Protein AF-A0AAD7VY63-F1 (afdb_monomer)

pLDDT: mean 86.09, std 12.58, range [37.25, 96.75]

Radius of gyration: 11.69 Å; Cα contacts (8 Å, |Δi|>4): 59; chains: 1; bounding box: 27×19×29 Å

Secondary structure (DSSP, 8-state):
-PPEEEEE-S---SHHHHHHHHHHHHTS--SEEEEE-----SHHHHHHHHHH---S---

InterPro domains:
  IPR036691 Endonuclease/exonuclease/phosphatase superfamily [G3DSA:3.60.10.10] (2-57)
  IPR036691 Endonuclease/exonuclease/phosphatase superfamily [SSF56219] (4-53)

Foldseek 3Di:
DFAEAEDELLACQDPVSVVVVLVVVQPDPGPHYHYPNNVQDDVVSVVVSVVPNDDDPDD

Mean predicted aligned error: 4.58 Å

Organism: NCBI:txid143900

Sequence (59 aa):
MAVIVTTNVRGLRDPTKRAAVFASLSAMRGDIFLLQEVHLRDEEDAAALSREWVWGPSG

Solvent-accessible surface area (backbone atoms only — not comparable to full-atom values): 3773 Å² total; per-residue (Å²): 135,86,40,75,41,76,46,76,61,79,41,46,74,52,65,70,59,34,53,53,50,50,57,55,56,70,75,46,94,55,77,41,80,46,75,38,58,46,67,66,87,50,70,64,52,48,50,52,51,58,71,68,57,78,86,73,81,79,131

Structure (mmCIF, N/CA/C/O backbone):
data_AF-A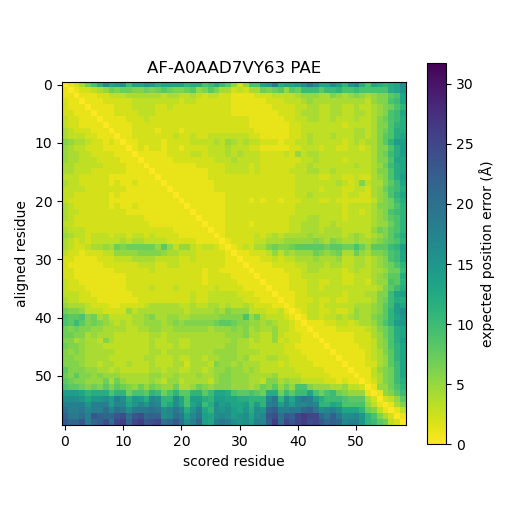0AAD7VY63-F1
#
_entry.id   AF-A0AAD7VY63-F1
#
loop_
_atom_site.group_PDB
_atom_site.id
_atom_site.type_symbol
_atom_site.label_atom_id
_atom_site.label_alt_id
_atom_site.label_comp_id
_atom_site.label_asym_id
_atom_site.label_entity_i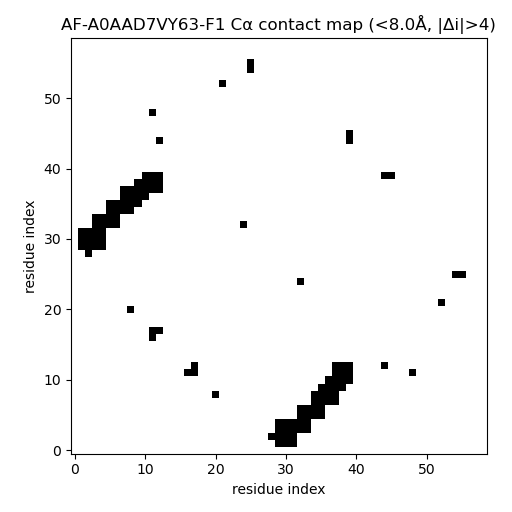d
_atom_site.label_seq_id
_atom_site.pdbx_PDB_ins_code
_atom_site.Cart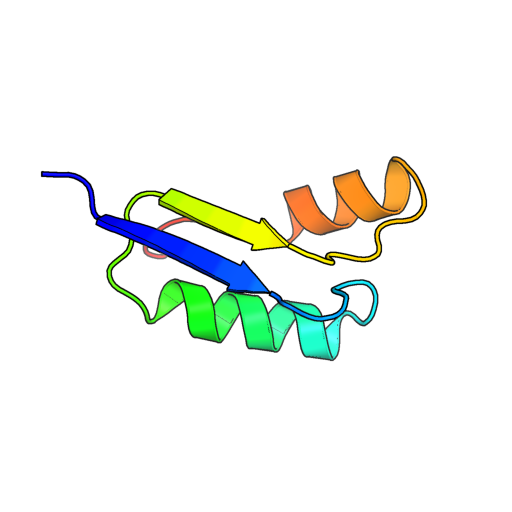n_x
_atom_site.Cartn_y
_atom_site.Cartn_z
_atom_site.occupancy
_atom_site.B_iso_or_equiv
_atom_site.auth_seq_i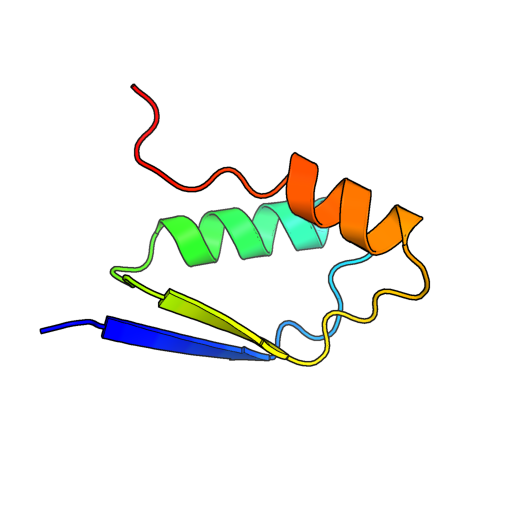d
_atom_site.auth_comp_id
_atom_site.auth_asym_id
_atom_site.auth_atom_id
_atom_site.pdbx_PDB_model_num
ATOM 1 N N . MET A 1 1 ? -14.211 -4.869 18.389 1.00 80.75 1 MET A N 1
ATOM 2 C CA . MET A 1 1 ? -14.735 -5.331 17.087 1.00 80.75 1 MET A CA 1
ATOM 3 C C . MET A 1 1 ? -13.803 -4.761 16.038 1.00 80.75 1 MET A C 1
ATOM 5 O O . MET A 1 1 ? -13.561 -3.566 16.116 1.00 80.75 1 MET A O 1
ATOM 9 N N . ALA A 1 2 ? -13.209 -5.591 15.181 1.00 89.00 2 ALA A N 1
ATOM 10 C CA . ALA A 1 2 ? -12.222 -5.121 14.208 1.00 89.00 2 ALA A CA 1
ATOM 11 C C . ALA A 1 2 ? -12.912 -4.518 12.974 1.00 89.00 2 ALA A C 1
ATOM 13 O O . ALA A 1 2 ? -13.882 -5.089 12.471 1.00 89.00 2 ALA A O 1
ATOM 14 N N . VAL A 1 3 ? -12.408 -3.387 12.489 1.00 93.06 3 VAL A N 1
ATOM 15 C CA . VAL A 1 3 ? -12.819 -2.723 11.252 1.00 93.06 3 VAL A CA 1
ATOM 16 C C . VAL A 1 3 ? -11.857 -3.122 10.141 1.00 93.06 3 VAL A C 1
ATOM 18 O O . VAL A 1 3 ? -10.666 -2.816 10.184 1.00 93.06 3 VAL A O 1
ATOM 21 N N . ILE A 1 4 ? -12.386 -3.806 9.130 1.00 94.75 4 ILE A N 1
ATOM 22 C CA . ILE A 1 4 ? -11.624 -4.247 7.962 1.00 94.75 4 ILE A CA 1
ATOM 23 C C . ILE A 1 4 ? -11.939 -3.311 6.800 1.00 94.75 4 ILE A C 1
ATOM 25 O O . ILE A 1 4 ? -13.100 -3.141 6.430 1.00 94.75 4 ILE A O 1
ATOM 29 N N . VAL A 1 5 ? -10.900 -2.733 6.205 1.00 93.69 5 VAL A N 1
ATOM 30 C CA . VAL A 1 5 ? -10.992 -1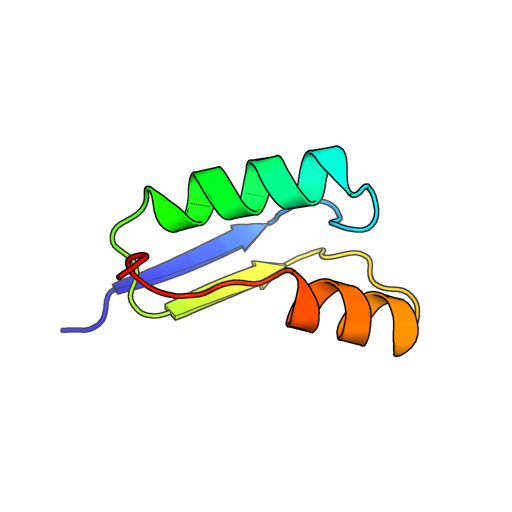.899 5.008 1.00 93.69 5 VAL A CA 1
ATOM 31 C C . VAL A 1 5 ? -10.446 -2.688 3.829 1.00 93.69 5 VAL A C 1
ATOM 33 O O . VAL A 1 5 ? -9.304 -3.141 3.838 1.00 93.69 5 VAL A O 1
ATOM 36 N N . THR A 1 6 ? -11.260 -2.832 2.790 1.00 95.81 6 THR A N 1
ATOM 37 C CA . THR A 1 6 ? -10.849 -3.428 1.518 1.00 95.81 6 THR A CA 1
ATOM 38 C C . THR A 1 6 ? -10.918 -2.371 0.429 1.00 95.81 6 THR A C 1
ATOM 40 O O . THR A 1 6 ? -11.926 -1.674 0.316 1.00 95.81 6 THR A O 1
ATOM 43 N N . THR A 1 7 ? -9.856 -2.217 -0.359 1.00 94.75 7 THR A N 1
ATOM 44 C CA . THR A 1 7 ? -9.838 -1.220 -1.432 1.00 94.75 7 THR A CA 1
ATOM 45 C C . THR A 1 7 ? -8.960 -1.629 -2.605 1.00 94.75 7 THR A C 1
ATOM 47 O O . THR A 1 7 ? -7.842 -2.125 -2.451 1.00 94.75 7 THR A O 1
ATOM 50 N N . ASN A 1 8 ? -9.465 -1.366 -3.806 1.00 96.75 8 ASN A N 1
ATOM 51 C CA . ASN A 1 8 ? -8.695 -1.482 -5.029 1.00 96.75 8 ASN A CA 1
ATOM 52 C C . ASN A 1 8 ? -7.895 -0.189 -5.237 1.00 96.75 8 ASN A C 1
ATOM 54 O O . ASN A 1 8 ? -8.465 0.892 -5.392 1.00 96.75 8 ASN A O 1
ATOM 58 N N . VAL A 1 9 ? -6.569 -0.315 -5.271 1.00 95.00 9 VAL A N 1
ATOM 59 C CA . VAL A 1 9 ? -5.643 0.823 -5.367 1.00 95.00 9 VAL A CA 1
ATOM 60 C C . VAL A 1 9 ? -5.164 1.099 -6.794 1.00 95.00 9 VAL A C 1
ATOM 62 O O . VAL A 1 9 ? -4.506 2.113 -7.032 1.00 95.00 9 VAL A O 1
ATOM 65 N N . ARG A 1 10 ? -5.511 0.243 -7.766 1.00 95.69 10 ARG A N 1
ATOM 66 C CA . ARG A 1 10 ? -5.174 0.368 -9.199 1.00 95.69 10 ARG A CA 1
ATOM 67 C C . ARG A 1 10 ? -3.681 0.590 -9.474 1.00 95.69 10 ARG A C 1
ATOM 69 O O . ARG A 1 10 ? -3.302 1.414 -10.307 1.00 95.69 10 ARG A O 1
ATOM 76 N N . GLY A 1 11 ? -2.824 -0.064 -8.709 1.00 94.12 11 GLY A N 1
ATOM 77 C CA . GLY A 1 11 ? -1.370 -0.036 -8.816 1.00 94.12 11 GLY A CA 1
ATOM 78 C C . GLY A 1 11 ? -0.700 0.897 -7.813 1.00 94.12 11 GLY A C 1
ATOM 79 O O . GLY A 1 11 ? -1.150 2.026 -7.622 1.00 94.12 11 GLY A O 1
ATOM 80 N N . LEU A 1 12 ? 0.410 0.444 -7.228 1.00 92.94 12 LEU A N 1
ATOM 81 C CA . LEU A 1 12 ? 1.220 1.186 -6.253 1.00 92.94 12 LEU A CA 1
ATOM 82 C C . LEU A 1 12 ? 2.697 1.301 -6.648 1.00 92.94 12 LEU A C 1
ATOM 84 O O . LEU A 1 12 ? 3.521 1.633 -5.808 1.00 92.94 12 LEU A O 1
ATOM 88 N N . ARG A 1 13 ? 3.063 1.030 -7.905 1.00 90.12 13 ARG A N 1
ATOM 89 C CA . ARG A 1 13 ? 4.464 1.130 -8.359 1.00 90.12 13 ARG A CA 1
ATOM 90 C C . ARG A 1 13 ? 4.992 2.562 -8.371 1.00 90.12 13 ARG A C 1
ATOM 92 O O . ARG A 1 13 ? 6.146 2.784 -8.022 1.00 90.12 13 ARG A O 1
ATOM 99 N N . ASP A 1 14 ? 4.141 3.512 -8.747 1.00 89.56 14 ASP A N 1
ATOM 100 C CA . ASP A 1 14 ? 4.475 4.932 -8.710 1.00 89.56 14 ASP A CA 1
ATOM 101 C C . ASP A 1 14 ? 4.621 5.410 -7.248 1.00 89.56 14 ASP A C 1
ATOM 103 O O . ASP A 1 14 ? 3.654 5.299 -6.485 1.00 89.56 14 ASP A O 1
ATOM 107 N N . PRO A 1 15 ? 5.797 5.920 -6.832 1.00 87.50 15 PRO A N 1
ATOM 108 C CA . PRO A 1 15 ? 6.038 6.320 -5.444 1.00 87.50 15 PRO A CA 1
ATOM 109 C C . PRO A 1 15 ? 5.123 7.451 -4.966 1.00 87.50 15 PRO A C 1
ATOM 111 O O . PRO A 1 15 ? 4.665 7.433 -3.825 1.00 87.50 15 PRO A O 1
ATOM 114 N N . THR A 1 16 ? 4.806 8.415 -5.837 1.00 90.31 16 THR A N 1
ATOM 115 C CA . THR A 1 16 ? 3.928 9.545 -5.501 1.00 90.31 16 THR A CA 1
ATOM 116 C C . THR A 1 16 ? 2.511 9.063 -5.207 1.00 90.31 16 THR A C 1
ATOM 118 O O . THR A 1 16 ? 1.929 9.408 -4.177 1.00 90.31 16 THR A O 1
ATOM 121 N N . LYS A 1 17 ? 1.964 8.205 -6.071 1.00 91.69 17 LYS A N 1
ATOM 122 C CA . LYS A 1 17 ? 0.662 7.576 -5.863 1.00 91.69 17 LYS A CA 1
ATOM 123 C C . LYS A 1 17 ? 0.656 6.710 -4.610 1.00 91.69 17 LYS A C 1
ATOM 125 O O . LYS A 1 17 ? -0.309 6.754 -3.850 1.00 91.69 17 LYS A O 1
ATOM 130 N N . ARG A 1 18 ? 1.713 5.928 -4.389 1.00 90.56 18 ARG A N 1
ATOM 131 C CA . ARG A 1 18 ? 1.836 5.060 -3.216 1.00 90.56 18 ARG A CA 1
ATOM 132 C C . ARG A 1 18 ? 1.777 5.862 -1.919 1.00 90.56 18 ARG A C 1
ATOM 134 O O . ARG A 1 18 ? 0.948 5.547 -1.069 1.00 90.56 18 ARG A O 1
ATOM 141 N N . ALA A 1 19 ? 2.545 6.946 -1.818 1.00 88.31 19 ALA A N 1
ATOM 142 C CA . ALA A 1 19 ? 2.499 7.857 -0.676 1.00 88.31 19 ALA A CA 1
ATOM 143 C C . ALA A 1 19 ? 1.096 8.459 -0.460 1.00 88.31 19 ALA A C 1
ATOM 145 O O . ALA A 1 19 ? 0.600 8.481 0.665 1.00 88.31 19 ALA A O 1
ATOM 146 N N . ALA A 1 20 ? 0.418 8.887 -1.532 1.00 91.12 20 ALA A N 1
ATOM 147 C CA . ALA A 1 20 ? -0.938 9.437 -1.446 1.00 91.12 20 ALA A CA 1
ATOM 148 C C . ALA A 1 20 ? -1.977 8.402 -0.975 1.00 91.12 20 ALA A C 1
ATOM 150 O O . ALA A 1 20 ? -2.845 8.713 -0.153 1.00 91.12 20 ALA A O 1
ATOM 151 N N . VAL A 1 21 ? -1.884 7.160 -1.463 1.00 91.75 21 VAL A N 1
ATOM 152 C CA . VAL A 1 21 ? -2.734 6.058 -0.999 1.00 91.75 21 VAL A CA 1
ATOM 153 C C . VAL A 1 21 ? -2.461 5.780 0.475 1.00 91.75 21 VAL A C 1
ATOM 155 O O . VAL A 1 21 ? -3.406 5.722 1.252 1.00 91.75 21 VAL A O 1
ATOM 158 N N . PHE A 1 22 ? -1.198 5.680 0.889 1.00 89.56 22 PHE A N 1
ATOM 159 C CA . PHE A 1 22 ? -0.847 5.401 2.283 1.00 89.56 22 PHE A CA 1
ATOM 160 C C . PHE A 1 22 ? -1.333 6.493 3.240 1.00 89.56 22 PHE A C 1
ATOM 162 O O . PHE A 1 22 ? -1.924 6.168 4.266 1.00 89.56 22 PHE A O 1
ATOM 169 N N . ALA A 1 23 ? -1.197 7.768 2.870 1.00 88.38 23 ALA A N 1
ATOM 170 C CA . ALA A 1 23 ? -1.753 8.886 3.633 1.00 88.38 23 ALA A CA 1
ATOM 171 C C . ALA A 1 23 ? -3.292 8.847 3.719 1.00 88.38 23 ALA A C 1
ATOM 173 O O . ALA A 1 23 ? -3.878 9.184 4.745 1.00 88.38 23 ALA A O 1
ATOM 174 N N . SER A 1 24 ? -3.965 8.405 2.653 1.00 90.81 24 SER A N 1
ATOM 175 C CA . SER A 1 24 ? -5.424 8.237 2.666 1.00 9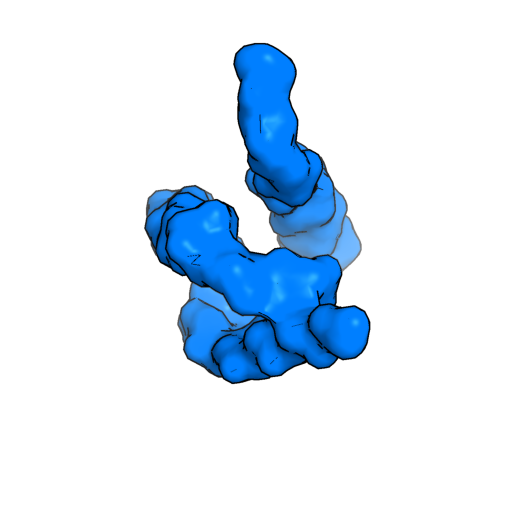0.81 24 SER A CA 1
ATOM 176 C C . SER A 1 24 ? -5.848 7.082 3.576 1.00 90.81 24 SER A C 1
ATOM 178 O O . SER A 1 24 ? -6.838 7.194 4.295 1.00 90.81 24 SER A O 1
ATOM 180 N N . LEU A 1 25 ? -5.095 5.976 3.562 1.00 89.62 25 LEU A N 1
ATOM 181 C CA . LEU A 1 25 ? -5.345 4.814 4.414 1.00 89.62 25 LEU A CA 1
ATOM 182 C C . LEU A 1 25 ? -5.111 5.139 5.895 1.00 89.62 25 LEU A C 1
ATOM 184 O O . LEU A 1 25 ? -5.925 4.745 6.725 1.00 89.62 25 LEU A O 1
ATOM 188 N N . SER A 1 26 ? -4.064 5.900 6.227 1.00 86.00 26 SER A N 1
ATOM 189 C CA . SER A 1 26 ? -3.756 6.280 7.613 1.00 86.00 26 SER A CA 1
ATOM 190 C C . SER A 1 26 ? -4.778 7.243 8.228 1.00 86.00 26 SER A C 1
ATOM 192 O O . SER A 1 26 ? -4.961 7.250 9.443 1.00 86.00 26 SER A O 1
ATOM 194 N N . ALA A 1 27 ? -5.493 8.015 7.406 1.00 88.75 27 ALA A N 1
ATOM 195 C CA . ALA A 1 27 ? -6.602 8.856 7.853 1.00 88.75 27 ALA A CA 1
ATOM 196 C C . ALA A 1 27 ? -7.889 8.062 8.163 1.00 88.75 27 ALA A C 1
ATOM 198 O O . ALA A 1 27 ? -8.818 8.603 8.771 1.00 88.75 27 ALA A O 1
ATOM 199 N N . MET A 1 28 ? -7.977 6.791 7.753 1.00 88.69 28 MET A N 1
ATOM 200 C CA . MET A 1 28 ? -9.146 5.946 7.993 1.00 88.69 28 MET A CA 1
ATOM 201 C C . MET A 1 28 ? -9.046 5.192 9.322 1.00 88.69 28 MET A C 1
ATOM 203 O O . MET A 1 28 ? -7.996 4.682 9.701 1.00 88.69 28 MET A O 1
ATOM 207 N N . ARG A 1 29 ? -10.182 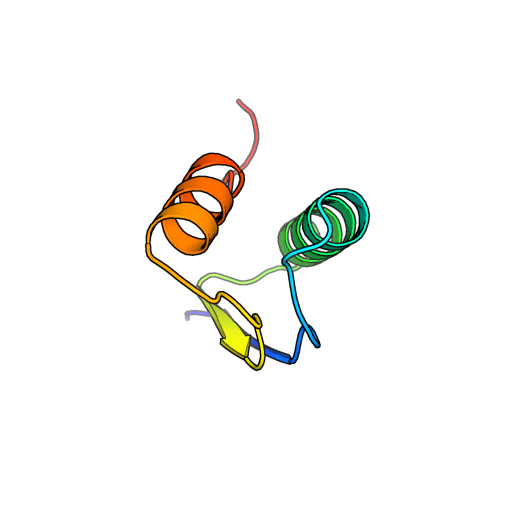5.041 10.012 1.00 83.56 29 ARG A N 1
ATOM 208 C CA . ARG A 1 29 ? -10.296 4.131 11.162 1.00 83.56 29 ARG A CA 1
ATOM 209 C C . ARG A 1 29 ? -10.443 2.692 10.664 1.00 83.56 29 ARG A C 1
ATOM 211 O O . ARG A 1 29 ? -11.563 2.225 10.478 1.00 83.56 29 ARG A O 1
ATOM 218 N N . GLY A 1 30 ? -9.320 2.021 10.424 1.00 88.69 30 GLY A N 1
ATOM 219 C CA . GLY A 1 30 ? -9.261 0.602 10.071 1.00 88.69 30 GLY A CA 1
ATOM 220 C C . GLY A 1 30 ? -8.216 -0.133 10.905 1.00 88.69 30 GLY A C 1
ATOM 221 O O . GLY A 1 30 ? -7.130 0.391 11.138 1.00 88.69 30 GLY A O 1
ATOM 222 N N . ASP A 1 31 ? -8.543 -1.347 11.338 1.00 88.94 31 ASP A N 1
ATOM 223 C CA . ASP A 1 31 ? -7.612 -2.243 12.032 1.00 88.94 31 ASP A CA 1
ATOM 224 C C . ASP A 1 31 ? -6.823 -3.097 11.029 1.00 88.94 31 ASP A C 1
ATOM 226 O O . ASP A 1 31 ? -5.657 -3.417 11.249 1.00 88.94 31 ASP A O 1
ATOM 230 N N . ILE A 1 32 ? -7.458 -3.466 9.910 1.00 89.94 32 ILE A N 1
ATOM 231 C CA . ILE A 1 32 ? -6.879 -4.315 8.861 1.00 89.94 32 ILE A CA 1
ATOM 232 C C . ILE A 1 32 ? -7.179 -3.696 7.496 1.00 89.94 32 ILE A C 1
ATOM 234 O O . ILE A 1 32 ? -8.336 -3.403 7.193 1.00 89.94 32 ILE A O 1
ATOM 238 N N . PHE A 1 33 ? -6.153 -3.556 6.655 1.00 91.88 33 PHE A N 1
ATOM 239 C CA . PHE A 1 33 ? -6.274 -3.050 5.287 1.00 91.88 33 PHE A CA 1
ATOM 240 C C . PHE A 1 33 ? -5.909 -4.137 4.272 1.00 91.88 33 PHE A C 1
ATOM 242 O O . PHE A 1 33 ? -4.830 -4.721 4.336 1.00 91.88 33 PHE A O 1
ATOM 249 N N . LEU A 1 34 ? -6.806 -4.390 3.320 1.00 93.81 34 LE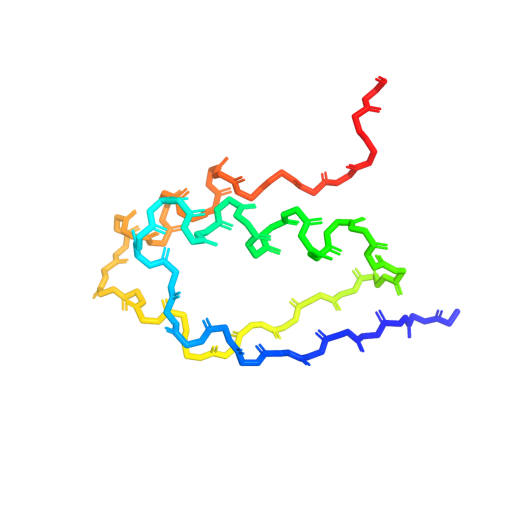U A N 1
ATOM 250 C CA . LEU A 1 34 ? -6.632 -5.346 2.227 1.00 93.81 34 LEU A CA 1
ATOM 251 C C . LEU A 1 34 ? -6.626 -4.579 0.901 1.00 93.81 34 LEU A C 1
ATOM 253 O O . LEU A 1 34 ? -7.641 -3.988 0.525 1.00 93.81 34 LEU A O 1
ATOM 257 N N . LEU A 1 35 ? -5.487 -4.567 0.206 1.00 93.56 35 LEU A N 1
ATOM 258 C CA . LEU A 1 35 ? -5.301 -3.803 -1.032 1.00 93.56 35 LEU A CA 1
ATOM 259 C C . LEU A 1 35 ? -5.320 -4.730 -2.252 1.00 93.56 35 LEU A C 1
ATOM 261 O O . LEU A 1 35 ? -4.531 -5.672 -2.325 1.00 93.56 35 LEU A O 1
ATOM 265 N N . GLN A 1 36 ? -6.192 -4.456 -3.225 1.00 95.56 36 GLN A N 1
ATOM 266 C CA . GLN A 1 36 ? -6.254 -5.194 -4.495 1.00 95.56 36 GLN A CA 1
ATOM 267 C C . GLN A 1 36 ? -5.631 -4.407 -5.649 1.00 95.56 36 GLN A C 1
ATOM 269 O O . GLN A 1 36 ? -5.560 -3.180 -5.608 1.00 95.56 36 GLN A O 1
ATOM 274 N N . GLU A 1 37 ? -5.217 -5.127 -6.699 1.00 95.81 37 GLU A N 1
ATOM 275 C CA . GLU A 1 37 ? -4.585 -4.552 -7.896 1.00 95.81 37 GLU A CA 1
ATOM 276 C C . GLU A 1 37 ? -3.351 -3.704 -7.559 1.00 95.81 37 GLU A C 1
ATOM 278 O O . GLU A 1 37 ? -3.139 -2.638 -8.115 1.00 95.81 37 GLU A O 1
ATOM 283 N N . VAL A 1 38 ? -2.493 -4.159 -6.642 1.00 92.88 38 VAL A N 1
ATOM 284 C CA . VAL A 1 38 ? -1.272 -3.420 -6.257 1.00 92.88 38 VAL A CA 1
ATOM 285 C C . VAL A 1 38 ? -0.238 -3.310 -7.391 1.00 92.88 38 VAL A C 1
ATOM 287 O O . VAL A 1 38 ? 0.619 -2.428 -7.357 1.00 92.88 38 VAL A O 1
ATOM 290 N N . HIS A 1 39 ? -0.361 -4.148 -8.428 1.00 94.31 39 HIS A N 1
ATOM 291 C CA . HIS A 1 39 ? 0.491 -4.183 -9.626 1.00 94.31 39 HIS A CA 1
ATOM 292 C C . HIS A 1 39 ? 1.996 -4.301 -9.322 1.00 94.31 39 HIS A C 1
ATOM 294 O O . HIS A 1 39 ? 2.810 -3.732 -10.045 1.00 94.31 39 HIS A O 1
ATOM 300 N N . LEU A 1 40 ? 2.364 -5.023 -8.261 1.00 90.62 40 LEU A N 1
ATOM 301 C CA . LEU A 1 40 ? 3.755 -5.389 -7.979 1.00 90.62 40 LEU A CA 1
ATOM 302 C C . LEU A 1 40 ? 4.209 -6.441 -8.995 1.00 90.62 40 LEU A C 1
ATOM 304 O O . LEU A 1 40 ? 3.418 -7.317 -9.353 1.00 90.62 40 LEU A O 1
ATOM 308 N N . ARG A 1 41 ? 5.446 -6.344 -9.487 1.00 90.25 41 ARG A N 1
ATOM 309 C CA . ARG A 1 41 ? 5.977 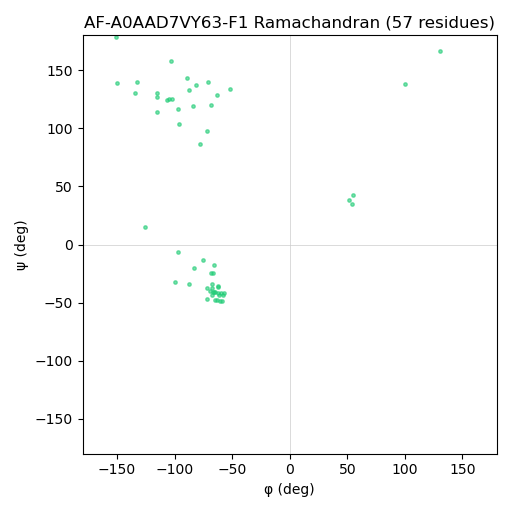-7.281 -10.493 1.00 90.25 41 ARG A CA 1
ATOM 310 C C . ARG A 1 41 ? 6.864 -8.362 -9.898 1.00 90.25 41 ARG A C 1
ATOM 312 O O . ARG A 1 41 ? 6.911 -9.459 -10.445 1.00 90.25 41 ARG A O 1
ATOM 319 N N . ASP A 1 42 ? 7.575 -8.034 -8.829 1.00 91.25 42 ASP A N 1
ATOM 320 C CA . ASP A 1 42 ? 8.636 -8.852 -8.258 1.00 91.25 42 ASP A CA 1
ATOM 321 C C . ASP A 1 42 ? 8.773 -8.621 -6.743 1.00 91.25 42 ASP A C 1
ATOM 323 O O . ASP A 1 42 ? 8.040 -7.842 -6.121 1.00 91.25 42 ASP A O 1
ATOM 327 N N . GLU A 1 43 ? 9.709 -9.350 -6.139 1.00 89.62 43 GLU A N 1
ATOM 328 C CA . GLU A 1 43 ? 10.024 -9.257 -4.714 1.00 89.62 43 GLU A CA 1
ATOM 329 C C . GLU A 1 43 ? 10.635 -7.901 -4.331 1.00 89.62 43 GLU A C 1
ATOM 331 O O . GLU A 1 43 ? 10.500 -7.477 -3.183 1.00 89.62 43 GLU A O 1
ATOM 336 N N . GLU A 1 44 ? 11.263 -7.190 -5.272 1.00 87.88 44 GLU A N 1
ATOM 337 C CA . GLU A 1 44 ? 11.834 -5.865 -5.025 1.00 87.88 44 GLU A CA 1
ATOM 338 C C . GLU A 1 44 ? 10.726 -4.820 -4.854 1.00 87.88 44 GLU A C 1
ATOM 340 O O . GLU A 1 44 ? 10.731 -4.074 -3.869 1.00 87.88 44 GLU A O 1
ATOM 345 N N . ASP A 1 45 ? 9.730 -4.826 -5.748 1.00 87.50 45 ASP A N 1
ATOM 346 C CA . ASP A 1 45 ? 8.523 -4.003 -5.651 1.00 87.50 45 ASP A CA 1
ATOM 347 C C . ASP A 1 45 ? 7.801 -4.284 -4.306 1.00 87.50 45 ASP A C 1
ATOM 349 O O . ASP A 1 45 ? 7.365 -3.354 -3.618 1.00 87.50 45 ASP A O 1
ATOM 353 N N . ALA A 1 46 ? 7.711 -5.555 -3.885 1.00 86.38 46 ALA A N 1
ATOM 354 C CA . ALA A 1 46 ? 7.109 -5.944 -2.605 1.00 86.38 46 ALA A CA 1
ATOM 355 C C . ALA A 1 46 ? 7.922 -5.474 -1.385 1.00 86.38 46 ALA A C 1
ATOM 357 O O . ALA A 1 46 ? 7.349 -4.951 -0.425 1.00 86.38 46 ALA A O 1
ATOM 358 N N . ALA A 1 47 ? 9.250 -5.607 -1.422 1.00 86.75 47 ALA A N 1
ATOM 359 C CA . ALA A 1 47 ? 10.132 -5.148 -0.353 1.00 86.75 47 ALA A CA 1
ATOM 360 C C . ALA A 1 47 ? 10.113 -3.618 -0.217 1.00 86.75 47 ALA A C 1
ATOM 362 O O . ALA A 1 47 ? 10.080 -3.101 0.901 1.00 86.75 47 ALA A O 1
ATOM 363 N N . ALA A 1 48 ? 10.099 -2.884 -1.334 1.00 84.19 48 ALA A N 1
ATOM 364 C CA . ALA A 1 48 ? 9.947 -1.432 -1.333 1.00 84.19 48 ALA A CA 1
ATOM 365 C C . ALA A 1 48 ? 8.612 -1.019 -0.701 1.00 84.19 48 ALA A C 1
ATOM 367 O O . ALA A 1 48 ? 8.594 -0.205 0.222 1.00 84.19 48 ALA A O 1
ATOM 368 N N . LEU A 1 49 ? 7.512 -1.653 -1.119 1.00 86.06 49 LEU A N 1
ATOM 369 C CA . LEU A 1 49 ? 6.189 -1.393 -0.563 1.00 86.06 49 LEU A CA 1
ATOM 370 C C . LEU A 1 49 ? 6.126 -1.681 0.944 1.00 86.06 49 LEU A C 1
ATOM 372 O O . LEU A 1 49 ? 5.569 -0.880 1.690 1.00 86.06 49 LEU A O 1
ATOM 376 N N . SER A 1 50 ? 6.736 -2.777 1.405 1.00 83.62 50 SER A N 1
ATOM 377 C CA . SER A 1 50 ? 6.787 -3.128 2.829 1.00 83.62 50 SER A CA 1
ATOM 378 C C . SER A 1 50 ? 7.638 -2.167 3.663 1.00 83.62 50 SER A C 1
ATOM 380 O O . SER A 1 50 ? 7.311 -1.954 4.826 1.00 83.62 50 SER A O 1
ATOM 382 N N . ARG A 1 51 ? 8.727 -1.610 3.112 1.00 83.62 51 ARG A N 1
ATOM 383 C CA . ARG A 1 51 ? 9.563 -0.613 3.809 1.00 83.62 51 ARG A CA 1
ATOM 384 C C . ARG A 1 51 ? 8.870 0.738 3.928 1.00 83.62 51 ARG A C 1
ATOM 386 O O . ARG A 1 51 ? 9.048 1.434 4.920 1.00 83.62 51 ARG A O 1
ATOM 393 N N . GLU A 1 52 ? 8.128 1.119 2.896 1.00 82.62 52 GLU A N 1
ATOM 394 C CA . GLU A 1 52 ? 7.439 2.409 2.835 1.00 82.62 52 GLU A CA 1
ATOM 395 C C . GLU A 1 52 ? 6.094 2.397 3.563 1.00 82.62 52 GLU A C 1
ATOM 397 O O . GLU A 1 52 ? 5.576 3.453 3.928 1.00 82.62 52 GLU A O 1
ATOM 402 N N . TRP A 1 53 ? 5.519 1.214 3.785 1.00 80.19 53 TRP A N 1
ATOM 403 C CA . TRP A 1 53 ? 4.337 1.066 4.617 1.00 80.19 53 TRP A CA 1
ATOM 404 C C . TRP A 1 53 ? 4.698 1.263 6.090 1.00 80.19 53 TRP A C 1
ATOM 406 O O . TRP A 1 53 ? 5.145 0.346 6.778 1.00 80.19 53 TRP A O 1
ATOM 416 N N . VAL A 1 54 ? 4.470 2.476 6.585 1.00 66.62 54 VAL A N 1
ATOM 417 C CA . VAL A 1 54 ? 4.569 2.801 8.009 1.00 66.62 54 VAL A CA 1
ATOM 418 C C . VAL A 1 54 ? 3.168 2.723 8.611 1.00 66.62 54 VAL A C 1
ATOM 420 O O . VAL A 1 54 ? 2.337 3.604 8.397 1.00 66.62 54 VAL A O 1
ATOM 423 N N . TRP A 1 55 ? 2.891 1.645 9.345 1.00 61.44 55 TRP A N 1
ATOM 424 C CA . TRP A 1 55 ? 1.673 1.520 10.147 1.00 61.44 55 TRP A CA 1
ATOM 425 C C . TRP A 1 55 ? 1.887 2.112 11.547 1.00 61.44 55 TRP A C 1
ATOM 427 O O . TRP A 1 55 ? 2.872 1.783 12.205 1.00 61.44 55 TRP A O 1
ATOM 437 N N . GLY A 1 56 ? 0.937 2.930 12.014 1.00 55.06 56 GLY A N 1
ATOM 438 C CA . GLY A 1 56 ? 0.832 3.387 13.407 1.00 55.06 56 GLY A CA 1
ATOM 439 C C . GLY A 1 56 ? 0.663 4.907 13.565 1.00 55.06 56 GLY A C 1
ATOM 440 O O . GLY A 1 56 ? 0.883 5.652 12.609 1.00 55.06 56 GLY A O 1
ATOM 441 N N . PRO A 1 57 ? 0.281 5.399 14.763 1.00 49.50 57 PRO A N 1
ATOM 442 C CA . PRO A 1 57 ? 0.546 6.784 15.122 1.00 49.50 57 PRO A CA 1
ATOM 443 C C . PRO A 1 57 ? 2.066 6.978 15.168 1.00 49.50 57 PRO A C 1
ATOM 445 O O . PRO A 1 57 ? 2.765 6.201 15.822 1.00 49.50 57 PRO A O 1
ATOM 448 N N . SER A 1 58 ? 2.577 8.002 14.483 1.00 41.03 58 SER A N 1
ATOM 449 C CA . SER A 1 58 ? 3.912 8.531 14.774 1.00 41.03 58 SER A CA 1
ATOM 450 C C . SER A 1 58 ? 3.977 8.823 16.274 1.00 41.03 58 SER A C 1
ATOM 452 O O . SER A 1 58 ? 3.010 9.367 16.810 1.00 41.03 58 SER A O 1
ATOM 454 N N . GLY A 1 59 ? 5.061 8.413 16.938 1.00 37.25 59 GLY A N 1
ATOM 455 C CA . GLY A 1 59 ? 5.276 8.704 18.360 1.00 37.25 59 GLY A CA 1
ATOM 456 C C . GLY A 1 59 ? 5.095 10.176 18.718 1.00 37.25 59 GLY A C 1
ATOM 457 O O . GLY A 1 59 ? 5.280 11.035 17.825 1.00 37.25 59 GLY A O 1
#